Protein AF-A0A938S6Y6-F1 (afdb_monomer)

Mean predicted aligned error: 17.02 Å

Secondary structure (DSSP, 8-state):
-----GGG-THHHHS----S------------S-HHHHHHHHHHHHHHHHHHHHHHTT--TTB-TTT--B---------HHHHHHHHHHTT-TT--PPPPPPPP-

Foldseek 3Di:
DDQDDDPPHCVVVVDDDPDDDDDDDDDDDDPDPPVPVVVVVVVVVVVVVVVVCVVCPPDDPQADPPPRDGHDDPDDDDDPVVVCVVCVVVVNNPPDDPDPPPDDD

Sequence (105 aa):
MIRYYGAFSNARRACPAASGSAWPPEAQATPQEGADSGEEFARARRRSWARLVKKVFEADPLVCPRCRGPLTIISLIGDGPVIEKILRHLKLWDRAERSPPPPAA

Structure (mmCIF, N/CA/C/O backbone):
data_AF-A0A938S6Y6-F1
#
_entry.id   AF-A0A938S6Y6-F1
#
loop_
_atom_site.group_PDB
_atom_site.id
_atom_site.type_symbol
_atom_site.label_atom_id
_atom_site.label_alt_id
_atom_site.label_comp_id
_atom_site.label_asym_id
_atom_site.label_entity_id
_atom_site.label_seq_id
_atom_site.pdbx_PDB_ins_code
_atom_site.Cartn_x
_atom_site.Cartn_y
_atom_site.Cartn_z
_atom_site.occupancy
_atom_site.B_iso_or_equiv
_atom_site.auth_seq_id
_atom_site.auth_comp_id
_atom_site.auth_asym_id
_atom_site.auth_atom_id
_atom_site.pdbx_PDB_model_num
ATOM 1 N N . MET A 1 1 ? -11.075 -1.373 -13.318 1.00 43.09 1 MET A N 1
ATOM 2 C CA . MET A 1 1 ? -10.319 -0.456 -14.211 1.00 43.09 1 MET A CA 1
ATOM 3 C C . MET A 1 1 ? -9.903 0.771 -13.405 1.00 43.09 1 MET A C 1
ATOM 5 O O . MET A 1 1 ? -10.750 1.612 -13.137 1.00 43.09 1 MET A O 1
ATOM 9 N N . ILE A 1 2 ? -8.648 0.854 -12.947 1.00 45.16 2 ILE A N 1
ATOM 10 C CA . ILE A 1 2 ? -8.169 2.013 -12.172 1.00 45.16 2 ILE A CA 1
ATOM 11 C C . ILE A 1 2 ? -7.876 3.145 -13.157 1.00 45.16 2 ILE A C 1
ATOM 13 O O . ILE A 1 2 ? -6.973 3.041 -13.988 1.00 45.16 2 ILE A O 1
ATOM 17 N N . ARG A 1 3 ? -8.687 4.201 -13.100 1.00 59.88 3 ARG A N 1
ATOM 18 C CA . ARG A 1 3 ? -8.512 5.412 -13.901 1.00 59.88 3 ARG A CA 1
ATOM 19 C C . ARG A 1 3 ? -7.710 6.410 -13.072 1.00 59.88 3 ARG A C 1
ATOM 21 O O . ARG A 1 3 ? -8.175 6.853 -12.028 1.00 59.88 3 ARG A O 1
ATOM 28 N N . TYR A 1 4 ? -6.497 6.726 -13.516 1.00 60.19 4 TYR A N 1
ATOM 29 C CA . TYR A 1 4 ? -5.716 7.813 -12.931 1.00 60.19 4 TYR A CA 1
ATOM 30 C C . TYR A 1 4 ? -6.307 9.149 -13.394 1.00 60.19 4 TYR A C 1
ATOM 32 O O . TYR A 1 4 ? -6.497 9.341 -14.595 1.00 60.19 4 TYR A O 1
ATOM 40 N N . TYR A 1 5 ? -6.579 10.051 -12.451 1.00 53.41 5 TYR A N 1
ATOM 41 C CA . TYR A 1 5 ? -6.999 11.427 -12.718 1.00 53.41 5 TYR A CA 1
ATOM 42 C C . TYR A 1 5 ? -5.994 12.409 -12.103 1.00 53.41 5 TYR A C 1
ATOM 44 O O . TYR A 1 5 ? -5.307 12.098 -11.129 1.00 53.41 5 TYR A O 1
ATOM 52 N N . GLY A 1 6 ? -5.898 13.610 -12.675 1.00 64.00 6 GLY A N 1
ATOM 53 C CA . GLY A 1 6 ? -5.038 14.677 -12.157 1.00 64.00 6 GLY A CA 1
ATOM 54 C C . GLY A 1 6 ? -3.547 14.479 -12.456 1.00 64.00 6 GLY A C 1
ATOM 55 O O . GLY A 1 6 ? -3.178 13.861 -13.458 1.00 64.00 6 GLY A O 1
ATOM 56 N N . ALA A 1 7 ? -2.678 15.036 -11.605 1.00 55.81 7 ALA A N 1
ATOM 57 C CA . ALA A 1 7 ? -1.233 15.164 -11.841 1.00 55.81 7 ALA A CA 1
ATOM 58 C C . ALA A 1 7 ? -0.490 13.834 -12.090 1.00 55.81 7 ALA A C 1
ATOM 60 O O . ALA A 1 7 ? 0.567 13.833 -12.714 1.00 55.81 7 ALA A O 1
ATOM 61 N N . PHE A 1 8 ? -1.068 12.710 -11.661 1.00 56.19 8 PHE A N 1
ATOM 62 C CA . PHE A 1 8 ? -0.504 11.365 -11.808 1.00 56.19 8 PHE A CA 1
ATOM 63 C C . PHE A 1 8 ? -1.021 10.603 -13.040 1.00 56.19 8 PHE A C 1
ATOM 65 O O . PHE A 1 8 ? -0.701 9.430 -13.229 1.00 56.19 8 PHE A O 1
ATOM 72 N N . SER A 1 9 ? -1.803 11.255 -13.903 1.00 69.31 9 SER A N 1
ATOM 73 C CA . SER A 1 9 ? -2.248 10.665 -15.168 1.00 69.31 9 SER A CA 1
ATOM 74 C C . SER A 1 9 ? -1.068 10.532 -16.134 1.00 69.31 9 SER A C 1
ATOM 76 O O . SER A 1 9 ? -0.338 11.497 -16.366 1.00 69.31 9 SER A O 1
ATOM 78 N N . ASN A 1 10 ? -0.911 9.362 -16.767 1.00 60.03 10 ASN A N 1
ATOM 79 C CA . ASN A 1 10 ? 0.157 9.114 -17.751 1.00 60.03 10 ASN A CA 1
ATOM 80 C C . ASN A 1 10 ? 0.173 10.118 -18.914 1.00 60.03 10 ASN A C 1
ATOM 82 O O . ASN A 1 10 ? 1.236 10.353 -19.482 1.00 60.03 10 ASN A O 1
ATOM 86 N N . ALA A 1 11 ? -0.964 10.754 -19.215 1.00 57.78 11 ALA A N 1
ATOM 87 C CA . ALA A 1 11 ? -1.070 11.805 -20.223 1.00 57.78 11 ALA A CA 1
ATOM 88 C C . ALA A 1 11 ? -0.082 12.966 -19.993 1.00 57.78 11 ALA A C 1
ATOM 90 O O . ALA A 1 11 ? 0.480 13.477 -20.951 1.00 57.78 11 ALA A O 1
ATOM 91 N N . ARG A 1 12 ? 0.222 13.334 -18.737 1.00 54.75 12 ARG A N 1
ATOM 92 C CA . ARG A 1 12 ? 1.187 14.413 -18.449 1.00 54.75 12 ARG A CA 1
ATOM 93 C C . ARG A 1 12 ? 2.642 14.034 -18.727 1.00 54.75 12 ARG A C 1
ATOM 95 O O . ARG A 1 12 ? 3.432 14.920 -19.008 1.00 54.75 12 ARG A O 1
ATOM 102 N N . ARG A 1 13 ? 2.997 12.743 -18.683 1.00 57.16 13 ARG A N 1
ATOM 103 C CA . ARG A 1 13 ? 4.338 12.265 -19.076 1.00 57.16 13 ARG A CA 1
ATOM 104 C C . ARG A 1 13 ? 4.519 12.208 -20.592 1.00 57.16 13 ARG A C 1
ATOM 106 O O . ARG A 1 13 ? 5.649 12.221 -21.060 1.00 57.16 13 ARG A O 1
ATOM 113 N N . ALA A 1 14 ? 3.415 12.134 -21.333 1.00 58.06 14 ALA A N 1
ATOM 114 C CA . ALA A 1 14 ? 3.403 12.093 -22.791 1.00 58.06 14 ALA A CA 1
ATOM 115 C C . ALA A 1 14 ? 3.233 13.477 -23.442 1.00 58.06 14 ALA A C 1
ATOM 117 O O . ALA A 1 14 ? 3.348 13.573 -24.658 1.00 58.06 14 ALA A O 1
ATOM 118 N N . CYS A 1 15 ? 2.984 14.537 -22.665 1.00 45.78 15 CYS A N 1
ATOM 119 C CA . CYS A 1 15 ? 3.022 15.909 -23.162 1.00 45.78 15 CYS A CA 1
ATOM 120 C C . CYS A 1 15 ? 4.406 16.511 -22.881 1.00 45.78 15 CYS A C 1
ATOM 122 O O . CYS A 1 15 ? 4.700 16.811 -21.721 1.00 45.78 15 CYS A O 1
ATOM 124 N N . PRO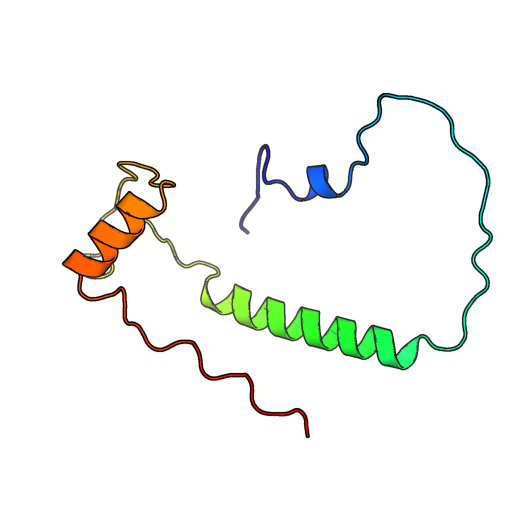 A 1 16 ? 5.247 16.753 -23.902 1.00 45.25 16 PRO A N 1
ATOM 125 C CA . PRO A 1 16 ? 6.307 17.739 -23.772 1.00 45.25 16 PRO A CA 1
ATOM 126 C C . PRO A 1 16 ? 5.622 19.067 -23.447 1.00 45.25 16 PRO A C 1
ATOM 128 O O . PRO A 1 16 ? 4.658 19.446 -24.113 1.00 45.25 16 PRO A O 1
ATOM 131 N N . ALA A 1 17 ? 6.055 19.740 -22.386 1.00 45.12 17 ALA A N 1
ATOM 132 C CA . ALA A 1 17 ? 5.520 21.041 -22.026 1.00 45.12 17 ALA A CA 1
ATOM 133 C C . ALA A 1 17 ? 5.678 22.006 -23.213 1.00 45.12 17 ALA A C 1
ATOM 135 O O . ALA A 1 17 ? 6.781 22.442 -23.535 1.00 45.12 17 ALA A O 1
ATOM 136 N N . ALA A 1 18 ? 4.570 22.332 -23.875 1.00 46.31 18 ALA A N 1
ATOM 137 C CA . ALA A 1 18 ? 4.515 23.436 -24.810 1.00 46.31 18 ALA A CA 1
ATOM 138 C C . ALA A 1 18 ? 4.466 24.739 -24.005 1.00 46.31 18 ALA A C 1
ATOM 140 O O . ALA A 1 18 ? 3.394 25.179 -23.602 1.00 46.31 18 ALA A O 1
ATOM 141 N N . SER A 1 19 ? 5.636 25.336 -23.777 1.00 40.00 19 SER A N 1
ATOM 142 C CA . SER A 1 19 ? 5.825 26.790 -23.852 1.00 40.00 19 SER A CA 1
ATOM 143 C C . SER A 1 19 ? 7.321 27.123 -23.815 1.00 40.00 19 SER A C 1
ATOM 145 O O . SER A 1 19 ? 7.913 27.166 -22.738 1.00 40.00 19 SER A O 1
ATOM 147 N N . GLY A 1 20 ? 7.925 27.371 -24.984 1.00 38.97 20 GLY A N 1
ATOM 148 C CA . GLY A 1 20 ? 9.245 28.011 -25.058 1.00 38.97 20 GLY A CA 1
ATOM 149 C C . GLY A 1 20 ? 10.161 27.612 -26.219 1.00 38.97 20 GLY A C 1
ATOM 150 O O . GLY A 1 20 ? 11.232 27.077 -25.981 1.00 38.97 20 GLY A O 1
ATOM 151 N N . SER A 1 21 ? 9.777 27.984 -27.444 1.00 37.50 21 SER A N 1
ATOM 152 C CA . SER A 1 21 ? 10.622 28.176 -28.644 1.00 37.50 21 SER A CA 1
ATOM 153 C C . SER A 1 21 ? 11.204 26.975 -29.423 1.00 37.50 21 SER A C 1
ATOM 155 O O . SER A 1 21 ? 11.853 26.089 -28.884 1.00 37.50 21 SER A O 1
ATOM 157 N N . ALA A 1 22 ? 10.988 27.088 -30.743 1.00 33.53 22 ALA A N 1
ATOM 158 C CA . ALA A 1 22 ? 11.769 26.630 -31.898 1.00 33.53 22 ALA A CA 1
ATOM 159 C C . ALA A 1 22 ? 12.089 25.131 -32.067 1.00 33.53 22 ALA A C 1
ATOM 161 O O . ALA A 1 22 ? 12.983 24.559 -31.455 1.00 33.53 22 ALA A O 1
ATOM 162 N N . TRP A 1 23 ? 11.397 24.543 -33.042 1.00 34.06 23 TRP A N 1
ATOM 163 C CA . TRP A 1 23 ? 11.713 23.277 -33.701 1.00 34.06 23 TRP A CA 1
ATOM 164 C C . TRP A 1 23 ? 12.975 23.396 -34.580 1.00 34.06 23 TRP A C 1
ATOM 166 O O . TRP A 1 23 ? 13.109 24.400 -35.283 1.00 34.06 23 TRP A O 1
ATOM 176 N N . PRO A 1 24 ? 13.842 22.369 -34.632 1.00 36.03 24 PRO A N 1
ATOM 177 C CA . PRO A 1 24 ? 14.661 22.084 -35.809 1.00 36.03 24 PRO A CA 1
ATOM 178 C C . PRO A 1 24 ? 14.330 20.714 -36.440 1.00 36.03 24 PRO A C 1
ATOM 180 O O . PRO A 1 24 ? 13.694 19.878 -35.791 1.00 36.03 24 PRO A O 1
ATOM 183 N N . PRO A 1 25 ? 14.733 20.482 -37.708 1.00 40.25 25 PRO A N 1
ATOM 184 C CA . PRO A 1 25 ? 13.994 19.597 -38.594 1.00 40.25 25 PRO A CA 1
ATOM 185 C C . PRO A 1 25 ? 14.273 18.109 -38.507 1.00 40.25 25 PRO A C 1
ATOM 187 O O . PRO A 1 25 ? 15.382 17.688 -38.200 1.00 40.25 25 PRO A O 1
ATOM 190 N N . GLU A 1 26 ? 13.218 17.359 -38.847 1.00 43.97 26 GLU A N 1
ATOM 191 C CA . GLU A 1 26 ? 13.201 16.034 -39.481 1.00 43.97 26 GLU A CA 1
ATOM 192 C C . GLU A 1 26 ? 14.522 15.252 -39.447 1.00 43.97 26 GLU A C 1
ATOM 194 O O . GLU A 1 26 ? 15.360 15.344 -40.342 1.00 43.97 26 GLU A O 1
ATOM 199 N N . ALA A 1 27 ? 14.646 14.374 -38.452 1.00 34.31 27 ALA A N 1
ATOM 200 C CA . ALA A 1 27 ? 15.533 13.226 -38.541 1.00 34.31 27 ALA A CA 1
ATOM 201 C C . ALA A 1 27 ? 14.745 12.067 -39.165 1.00 34.31 27 ALA A C 1
ATOM 203 O O . ALA A 1 27 ? 13.897 11.443 -38.525 1.00 34.31 27 ALA A O 1
ATOM 204 N N . GLN A 1 28 ? 15.006 11.830 -40.447 1.00 37.00 28 GLN A N 1
ATOM 205 C CA . GLN A 1 28 ? 14.504 10.696 -41.211 1.00 37.00 28 GLN A CA 1
ATOM 206 C C . GLN A 1 28 ? 14.872 9.390 -40.493 1.00 37.00 28 GLN A C 1
ATOM 208 O O . GLN A 1 28 ? 16.045 9.111 -40.247 1.00 37.00 28 GLN A O 1
ATOM 213 N N . ALA A 1 29 ? 13.861 8.596 -40.145 1.00 37.53 29 ALA A N 1
ATOM 214 C CA . ALA A 1 29 ? 14.049 7.264 -39.593 1.00 37.53 29 ALA A CA 1
ATOM 215 C C . ALA A 1 29 ? 14.410 6.297 -40.727 1.00 37.53 29 ALA A C 1
ATOM 217 O O . ALA A 1 29 ? 13.546 5.844 -41.477 1.00 37.53 29 ALA A O 1
ATOM 218 N N . THR A 1 30 ? 15.693 5.975 -40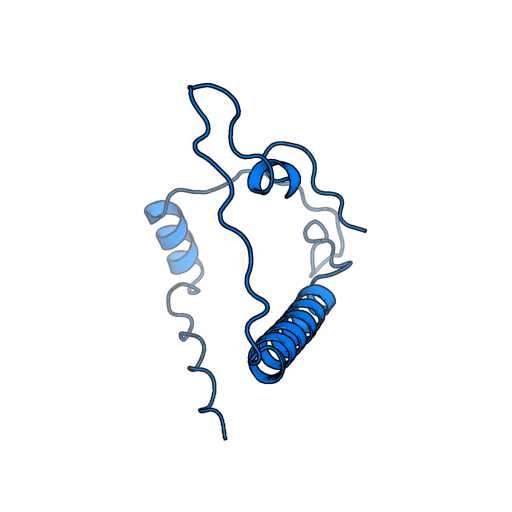.852 1.00 36.28 30 THR A N 1
ATOM 219 C CA . THR A 1 30 ? 16.151 4.795 -41.587 1.00 36.28 30 THR A CA 1
ATOM 220 C C . THR A 1 30 ? 15.629 3.543 -40.868 1.00 36.28 30 THR A C 1
ATOM 222 O O . THR A 1 30 ? 15.836 3.423 -39.657 1.00 36.28 30 THR A O 1
ATOM 225 N N . PRO A 1 31 ? 14.963 2.594 -41.555 1.00 43.41 31 PRO A N 1
ATOM 226 C CA . PRO A 1 31 ? 14.597 1.315 -40.955 1.00 43.41 31 PRO A CA 1
ATOM 227 C C . PRO A 1 31 ? 15.868 0.554 -40.563 1.00 43.41 31 PRO A C 1
ATOM 229 O O . PRO A 1 31 ? 16.616 0.095 -41.422 1.00 43.41 31 PRO A O 1
ATOM 232 N N . GLN A 1 32 ? 16.149 0.462 -39.263 1.00 43.34 32 GLN A N 1
ATOM 233 C CA . GLN A 1 32 ? 17.237 -0.370 -38.762 1.00 43.34 32 GLN A CA 1
ATOM 234 C C . GLN A 1 32 ? 16.761 -1.823 -38.685 1.00 43.34 32 GLN A C 1
ATOM 236 O O . GLN A 1 32 ? 15.931 -2.183 -37.847 1.00 43.34 32 GLN A O 1
ATOM 241 N N . GLU A 1 33 ? 17.305 -2.657 -39.567 1.00 42.59 33 GLU A N 1
ATOM 242 C CA . GLU A 1 33 ? 17.235 -4.116 -39.501 1.00 42.59 33 GLU A CA 1
ATOM 243 C C . GLU A 1 33 ? 17.985 -4.597 -38.247 1.00 42.59 33 GLU A C 1
ATOM 245 O O . GLU A 1 33 ? 19.193 -4.807 -38.235 1.00 42.59 33 GLU A O 1
ATOM 250 N N . GLY A 1 34 ? 17.247 -4.689 -37.141 1.00 46.78 34 GLY A N 1
ATOM 251 C CA . GLY A 1 34 ? 17.721 -5.192 -35.847 1.00 46.78 34 GLY A CA 1
ATOM 252 C C . GLY A 1 34 ? 16.612 -5.290 -34.793 1.00 46.78 34 GLY A C 1
ATOM 253 O O . GLY A 1 34 ? 16.892 -5.317 -33.597 1.00 46.78 34 GLY A O 1
ATOM 254 N N . ALA A 1 35 ? 15.345 -5.285 -35.222 1.00 49.06 35 ALA A N 1
ATOM 255 C CA . ALA A 1 35 ? 14.179 -5.062 -34.364 1.00 49.06 35 ALA A CA 1
ATOM 256 C C . ALA A 1 35 ? 13.726 -6.286 -33.542 1.00 49.06 35 ALA A C 1
ATOM 258 O O . ALA A 1 35 ? 12.995 -6.124 -32.567 1.00 49.06 35 ALA A O 1
ATOM 259 N N . ASP A 1 36 ? 14.167 -7.500 -33.878 1.00 54.09 36 ASP A N 1
ATOM 260 C CA . ASP A 1 36 ? 13.576 -8.722 -33.309 1.00 54.09 36 ASP A CA 1
ATOM 261 C C . ASP A 1 36 ? 13.924 -8.926 -31.815 1.00 54.09 36 ASP A C 1
ATOM 263 O O . ASP A 1 36 ? 13.061 -9.191 -30.975 1.00 54.09 36 ASP A O 1
ATOM 267 N N . SER A 1 37 ? 15.178 -8.662 -31.426 1.00 60.81 37 SER A N 1
ATOM 268 C CA . SER A 1 37 ? 15.649 -8.870 -30.044 1.00 60.81 37 SER A CA 1
ATOM 269 C C . SER A 1 37 ? 15.111 -7.827 -29.049 1.00 60.81 37 SER A C 1
ATOM 271 O O . SER A 1 37 ? 14.760 -8.149 -27.908 1.00 60.81 37 SER A O 1
ATOM 273 N N . GLY A 1 38 ? 14.992 -6.566 -29.473 1.00 68.69 38 GLY A N 1
ATOM 274 C CA . GLY A 1 38 ? 14.466 -5.480 -28.643 1.00 68.69 38 GLY A CA 1
ATOM 275 C C . GLY A 1 38 ? 12.959 -5.592 -28.397 1.00 68.69 38 GLY A C 1
ATOM 276 O O . GLY A 1 38 ? 12.473 -5.314 -27.292 1.00 68.69 38 GLY A O 1
ATOM 277 N N . GLU A 1 39 ? 12.208 -6.040 -29.403 1.00 79.00 39 GLU A N 1
ATOM 278 C CA . GLU A 1 39 ? 10.762 -6.224 -29.304 1.00 79.00 39 GLU A CA 1
ATOM 279 C C . GLU A 1 39 ? 10.377 -7.391 -28.397 1.00 79.00 39 GLU A C 1
ATOM 281 O O . GLU A 1 39 ? 9.437 -7.265 -27.596 1.00 79.00 39 GLU A O 1
ATOM 286 N N . GLU A 1 40 ? 11.108 -8.504 -28.473 1.00 78.75 40 GLU A N 1
ATOM 287 C CA . GLU A 1 40 ? 10.892 -9.657 -27.608 1.00 78.75 40 GLU A CA 1
ATOM 288 C C . GLU A 1 40 ? 11.185 -9.319 -26.141 1.00 78.75 40 GLU A C 1
ATOM 290 O O . GLU A 1 40 ? 10.345 -9.566 -25.264 1.00 78.75 40 GLU A O 1
ATOM 295 N N . PHE A 1 41 ? 12.295 -8.626 -25.870 1.00 76.06 41 PHE A N 1
ATOM 296 C CA . PHE A 1 41 ? 12.612 -8.113 -24.536 1.00 76.06 41 PHE A CA 1
ATOM 297 C C . PHE A 1 41 ? 11.521 -7.168 -24.003 1.00 76.06 41 PHE A C 1
ATOM 299 O O . PHE A 1 41 ? 11.073 -7.270 -22.852 1.00 76.06 41 PHE A O 1
ATOM 306 N N . ALA A 1 42 ? 11.022 -6.258 -24.844 1.00 80.06 42 ALA A N 1
ATOM 307 C CA . ALA A 1 42 ? 9.931 -5.363 -24.473 1.00 80.06 42 ALA A CA 1
ATOM 308 C C . ALA A 1 42 ? 8.624 -6.132 -24.192 1.00 80.06 42 ALA A C 1
ATOM 310 O O . ALA A 1 42 ? 7.899 -5.807 -23.245 1.00 80.06 42 ALA A O 1
ATOM 311 N N . ARG A 1 43 ? 8.329 -7.181 -24.969 1.00 82.00 43 ARG A N 1
ATOM 312 C CA . ARG A 1 43 ? 7.164 -8.060 -24.783 1.00 82.00 43 ARG A CA 1
ATOM 313 C C . ARG A 1 43 ? 7.263 -8.851 -23.478 1.00 82.00 43 ARG A C 1
ATOM 315 O O . ARG A 1 43 ? 6.278 -8.902 -22.737 1.00 82.00 43 ARG A O 1
ATOM 322 N N . ALA A 1 44 ? 8.436 -9.390 -23.153 1.00 83.44 44 ALA A N 1
ATOM 323 C CA . ALA A 1 44 ? 8.704 -10.072 -21.889 1.00 83.44 44 ALA A CA 1
ATOM 324 C C . ALA A 1 44 ? 8.489 -9.138 -20.687 1.00 83.44 44 ALA A C 1
ATOM 326 O O . ALA A 1 44 ? 7.784 -9.488 -19.739 1.00 83.44 44 ALA A O 1
ATOM 327 N N . ARG A 1 45 ? 8.987 -7.897 -20.759 1.00 82.75 45 ARG A N 1
ATOM 328 C CA . ARG A 1 45 ? 8.780 -6.882 -19.714 1.00 82.75 45 ARG A CA 1
ATOM 329 C C . AR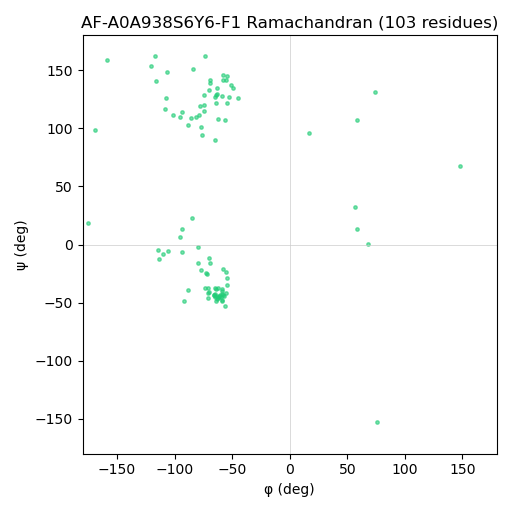G A 1 45 ? 7.304 -6.545 -19.510 1.00 82.75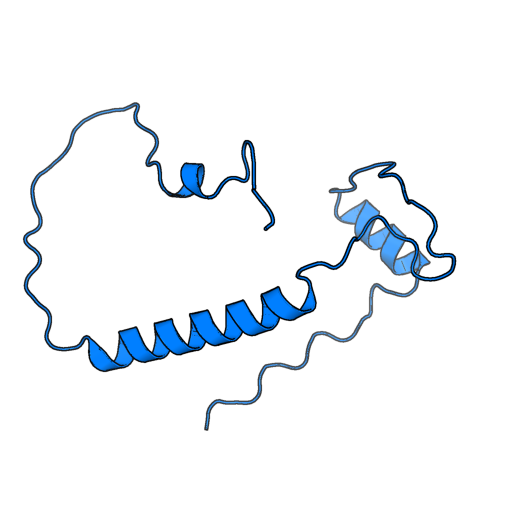 45 ARG A C 1
ATOM 331 O O . ARG A 1 45 ? 6.846 -6.489 -18.370 1.00 82.75 45 ARG A O 1
ATOM 338 N N . ARG A 1 46 ? 6.544 -6.354 -20.598 1.00 86.19 46 ARG A N 1
ATOM 339 C CA . ARG A 1 46 ? 5.094 -6.095 -20.532 1.00 86.19 46 ARG A CA 1
ATOM 340 C C . ARG A 1 46 ? 4.347 -7.252 -19.866 1.00 86.19 46 ARG A C 1
ATOM 342 O O . ARG A 1 46 ? 3.506 -7.005 -19.006 1.00 86.19 46 ARG A O 1
ATOM 349 N N . ARG A 1 47 ? 4.686 -8.502 -20.205 1.00 83.75 47 ARG A N 1
ATOM 350 C CA . ARG A 1 47 ? 4.116 -9.706 -19.570 1.00 83.75 47 ARG A CA 1
ATOM 351 C C . ARG A 1 47 ? 4.441 -9.765 -18.075 1.00 83.75 47 ARG A C 1
ATOM 353 O O . ARG A 1 47 ? 3.543 -9.979 -17.263 1.00 83.75 47 ARG A O 1
ATOM 360 N N . SER A 1 48 ? 5.695 -9.514 -17.702 1.00 85.00 48 SER A N 1
ATOM 361 C CA . SER A 1 48 ? 6.131 -9.469 -16.302 1.00 85.00 48 SER A CA 1
ATOM 362 C C . SER A 1 48 ? 5.419 -8.373 -15.509 1.00 85.00 48 SER A C 1
ATOM 364 O O . SER A 1 48 ? 4.928 -8.629 -14.410 1.00 85.00 48 SER A O 1
ATOM 366 N N . TRP A 1 49 ? 5.287 -7.175 -16.082 1.00 84.06 49 TRP A N 1
ATOM 367 C CA . TRP A 1 49 ? 4.552 -6.069 -15.472 1.00 84.06 49 TRP A CA 1
ATOM 368 C C . TRP A 1 49 ? 3.067 -6.399 -15.295 1.00 84.06 49 TRP A C 1
ATOM 370 O O . TRP A 1 49 ? 2.542 -6.249 -14.194 1.00 84.06 49 TRP A O 1
ATOM 380 N N . ALA A 1 50 ? 2.408 -6.945 -16.320 1.00 86.62 50 ALA A N 1
ATOM 381 C CA . ALA A 1 50 ? 1.014 -7.376 -16.227 1.00 86.62 50 ALA A CA 1
ATOM 382 C C . ALA A 1 50 ? 0.812 -8.437 -15.129 1.00 86.62 50 ALA A C 1
ATOM 384 O O . ALA A 1 50 ? -0.148 -8.360 -14.362 1.00 86.62 50 ALA A O 1
ATOM 385 N N . ARG A 1 51 ? 1.751 -9.386 -14.986 1.00 86.75 51 ARG A N 1
ATOM 386 C CA . ARG A 1 51 ? 1.727 -10.388 -13.908 1.00 86.75 51 ARG A CA 1
ATOM 387 C C . ARG A 1 51 ? 1.830 -9.753 -12.519 1.00 86.75 51 ARG A C 1
ATOM 389 O O . ARG A 1 51 ? 1.186 -10.237 -11.592 1.00 86.75 51 ARG A O 1
ATOM 396 N N . LEU A 1 52 ? 2.630 -8.698 -12.362 1.00 84.69 52 LEU A N 1
ATOM 397 C CA . LEU A 1 52 ? 2.759 -7.964 -11.100 1.00 84.69 52 LEU A CA 1
ATOM 398 C C . LEU A 1 52 ? 1.505 -7.147 -10.792 1.00 84.69 52 LEU A C 1
ATOM 400 O O . LEU A 1 52 ? 0.996 -7.229 -9.678 1.00 84.69 52 LEU A O 1
ATOM 404 N N . VAL A 1 53 ? 0.974 -6.424 -11.781 1.00 84.81 53 VAL A N 1
ATOM 405 C CA . VAL A 1 53 ? -0.267 -5.653 -11.634 1.00 84.81 53 VAL A CA 1
ATOM 406 C C . VAL A 1 53 ? -1.420 -6.570 -11.250 1.00 84.81 53 VAL A C 1
ATOM 408 O O . VAL A 1 53 ? -2.147 -6.249 -10.321 1.00 84.81 53 VAL A O 1
ATOM 411 N N . LYS A 1 54 ? -1.539 -7.753 -11.865 1.00 84.25 54 LYS A N 1
ATOM 412 C CA . LYS A 1 54 ? -2.584 -8.731 -11.525 1.00 84.25 54 LYS A CA 1
ATOM 413 C C . LYS A 1 54 ? -2.611 -9.108 -10.036 1.00 84.25 54 LYS A C 1
ATOM 415 O O . LYS A 1 54 ? -3.674 -9.430 -9.530 1.00 84.25 54 LYS A O 1
ATOM 420 N N . LYS A 1 55 ? -1.477 -9.061 -9.323 1.00 80.31 55 LYS A N 1
ATOM 421 C CA . LYS A 1 55 ? -1.429 -9.380 -7.882 1.00 80.31 55 LYS A CA 1
ATOM 422 C C . LYS A 1 55 ? -2.057 -8.308 -6.991 1.00 80.31 55 LYS A C 1
ATOM 424 O O . LYS A 1 55 ? -2.421 -8.614 -5.864 1.00 80.31 55 LYS A O 1
ATOM 429 N N . VAL A 1 56 ? -2.114 -7.067 -7.466 1.00 83.81 56 VAL A N 1
ATOM 430 C CA . VAL A 1 56 ? -2.641 -5.912 -6.720 1.00 83.81 56 VAL A CA 1
ATOM 431 C C . VAL A 1 56 ? -3.923 -5.356 -7.337 1.00 83.81 56 VAL A C 1
ATOM 433 O O . VAL A 1 56 ? -4.599 -4.536 -6.727 1.00 83.81 56 VAL A O 1
ATOM 436 N N . PHE A 1 57 ? -4.258 -5.781 -8.554 1.00 81.81 57 PHE A N 1
ATOM 437 C CA . PHE A 1 57 ? -5.481 -5.397 -9.237 1.00 81.81 57 PHE A CA 1
ATOM 438 C C . PHE A 1 57 ? -6.685 -5.914 -8.447 1.00 81.81 57 PHE A C 1
ATOM 440 O O . PHE A 1 57 ? -6.673 -7.057 -8.005 1.00 81.81 57 PHE A O 1
ATOM 447 N N . GLU A 1 58 ? -7.689 -5.055 -8.259 1.00 80.31 58 GLU A N 1
ATOM 448 C CA . GLU A 1 58 ? -8.912 -5.326 -7.477 1.00 80.31 58 GLU A CA 1
ATOM 449 C C . GLU A 1 58 ? -8.717 -5.490 -5.960 1.00 80.31 58 GLU A C 1
ATOM 451 O O . GLU A 1 58 ? -9.700 -5.646 -5.241 1.00 80.31 58 GLU A O 1
ATOM 456 N N . ALA A 1 59 ? -7.491 -5.373 -5.440 1.00 81.88 59 ALA A N 1
ATOM 457 C CA . ALA A 1 59 ? -7.280 -5.266 -4.001 1.00 81.88 59 ALA A CA 1
ATOM 458 C C . ALA A 1 59 ? -7.682 -3.862 -3.520 1.00 81.88 59 ALA A C 1
ATOM 460 O O . ALA A 1 59 ? -7.101 -2.870 -3.962 1.00 81.88 59 ALA A O 1
ATOM 461 N N . ASP A 1 60 ? -8.656 -3.780 -2.611 1.00 83.69 60 ASP A N 1
ATOM 462 C CA . ASP A 1 60 ? -9.025 -2.527 -1.951 1.00 83.69 60 ASP A CA 1
ATOM 463 C C . ASP A 1 60 ? -8.131 -2.297 -0.715 1.00 83.69 60 ASP A C 1
ATOM 465 O O . ASP A 1 60 ? -8.267 -3.013 0.283 1.00 83.69 60 ASP A O 1
ATOM 469 N N . PRO A 1 61 ? -7.202 -1.320 -0.748 1.00 84.25 61 PRO A N 1
ATOM 470 C CA . PRO A 1 61 ? -6.334 -1.025 0.389 1.00 84.25 61 PRO A CA 1
ATOM 471 C C . PRO A 1 61 ? -7.084 -0.384 1.566 1.00 84.25 61 PRO A C 1
ATOM 473 O O . PRO A 1 61 ? -6.514 -0.272 2.650 1.00 84.25 61 PRO A O 1
ATOM 476 N N . LEU A 1 62 ? -8.336 0.043 1.371 1.00 90.50 62 LEU A N 1
ATOM 477 C CA . LEU A 1 62 ? -9.173 0.648 2.403 1.00 90.50 62 LEU A CA 1
ATOM 478 C C . LEU A 1 62 ? -10.070 -0.374 3.111 1.00 90.50 62 LEU A C 1
ATOM 480 O O . LEU A 1 62 ? -10.963 0.010 3.859 1.00 90.50 62 LEU A O 1
ATOM 484 N N . VAL A 1 63 ? -9.817 -1.672 2.937 1.00 91.38 63 VAL A N 1
ATOM 485 C CA . VAL A 1 63 ? -10.488 -2.734 3.693 1.00 91.38 63 VAL A CA 1
ATOM 486 C C . VAL A 1 63 ? -9.521 -3.340 4.700 1.00 91.38 63 VAL A C 1
ATOM 488 O O . VAL A 1 63 ? -8.435 -3.810 4.358 1.00 91.38 63 VAL A O 1
ATOM 491 N N . CYS A 1 64 ? -9.919 -3.369 5.972 1.00 88.88 64 CYS A N 1
ATOM 492 C CA . CYS A 1 64 ? -9.098 -3.962 7.019 1.00 88.88 64 CYS A CA 1
ATOM 493 C C . CYS A 1 64 ? -8.930 -5.481 6.804 1.00 88.88 64 CYS A C 1
ATOM 495 O O . CYS A 1 64 ? -9.931 -6.202 6.769 1.00 88.88 64 CYS A O 1
ATOM 497 N N . PRO A 1 65 ? -7.698 -6.026 6.772 1.00 87.50 65 PRO A N 1
ATOM 498 C CA . PRO A 1 65 ? -7.481 -7.460 6.565 1.00 87.50 65 PRO A CA 1
ATOM 499 C C . PRO A 1 65 ? -7.935 -8.326 7.751 1.00 87.50 65 PRO A C 1
ATOM 501 O O . PRO A 1 65 ? -8.083 -9.535 7.599 1.00 87.50 65 PRO A O 1
ATOM 504 N N . ARG A 1 66 ? -8.154 -7.733 8.936 1.00 90.81 66 ARG A N 1
ATOM 505 C CA . ARG A 1 66 ? -8.576 -8.453 10.151 1.00 90.81 66 ARG A CA 1
ATOM 506 C C . ARG A 1 66 ? -10.094 -8.501 10.314 1.00 90.81 66 ARG A C 1
ATOM 508 O O . ARG A 1 66 ? -10.634 -9.567 10.576 1.00 90.81 66 ARG A O 1
ATOM 515 N N . CYS A 1 67 ? -10.771 -7.358 10.182 1.00 93.88 67 CYS A N 1
ATOM 516 C CA . CYS A 1 67 ? -12.212 -7.236 10.446 1.00 93.88 67 CYS A CA 1
ATOM 517 C C . CYS A 1 67 ? -13.063 -6.916 9.207 1.00 93.88 67 CYS A C 1
ATOM 519 O O . CYS A 1 67 ? -14.281 -6.861 9.322 1.00 93.88 67 CYS A O 1
ATOM 521 N N . ARG A 1 68 ? -12.448 -6.688 8.038 1.00 90.94 68 ARG A N 1
ATOM 522 C CA . ARG A 1 68 ? -13.104 -6.284 6.777 1.00 90.94 68 ARG A CA 1
ATOM 523 C C . ARG A 1 68 ? -13.908 -4.977 6.826 1.00 90.94 68 ARG A C 1
ATOM 525 O O . ARG A 1 68 ? -14.659 -4.694 5.900 1.00 90.94 68 ARG A O 1
ATOM 532 N N . GLY A 1 69 ? -13.738 -4.171 7.872 1.00 93.75 69 GLY A N 1
ATOM 533 C CA . GLY A 1 69 ? -14.326 -2.834 7.948 1.00 93.75 69 GLY A CA 1
ATOM 534 C C . GLY A 1 69 ? -13.617 -1.818 7.040 1.00 93.75 69 GLY A C 1
ATOM 535 O O . GLY A 1 69 ? -12.468 -2.059 6.645 1.00 93.75 69 GLY A O 1
ATOM 536 N N . PRO A 1 70 ? -14.276 -0.684 6.740 1.00 94.25 70 PRO A N 1
ATOM 537 C CA . PRO A 1 70 ? -13.679 0.408 5.980 1.00 94.25 70 PRO A CA 1
ATOM 538 C C . PRO A 1 70 ? -12.583 1.114 6.793 1.00 94.25 70 PRO A C 1
ATOM 540 O O . PRO A 1 70 ? -12.728 1.348 7.993 1.00 94.25 70 PRO A O 1
ATOM 543 N N . LEU A 1 71 ? -11.486 1.462 6.128 1.00 93.00 71 LEU A N 1
ATOM 544 C CA . LEU A 1 71 ? -10.379 2.261 6.645 1.00 93.00 71 LEU A CA 1
ATOM 545 C C . LEU A 1 71 ? -10.423 3.666 6.037 1.00 93.00 71 LEU A C 1
ATOM 547 O O . LEU A 1 71 ? -10.790 3.846 4.877 1.00 93.00 71 LEU A O 1
ATOM 551 N N . THR A 1 72 ? -9.97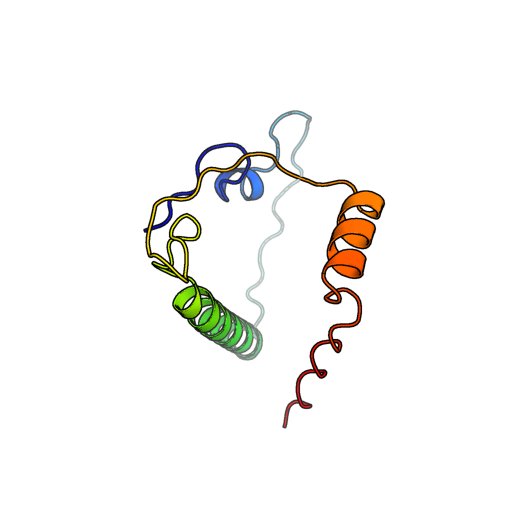1 4.654 6.807 1.00 93.31 72 THR A N 1
ATOM 552 C CA . THR A 1 72 ? -9.868 6.052 6.370 1.00 93.31 72 THR A CA 1
ATOM 553 C C . THR A 1 72 ? -8.409 6.485 6.363 1.00 93.31 72 THR A C 1
ATOM 555 O O . THR A 1 72 ? -7.644 6.147 7.268 1.00 93.31 72 THR A O 1
ATOM 558 N N . ILE A 1 73 ? -8.013 7.259 5.354 1.00 91.25 73 ILE A N 1
ATOM 559 C CA . ILE A 1 73 ? -6.682 7.867 5.296 1.00 91.25 73 ILE A CA 1
ATOM 560 C C . ILE A 1 73 ? -6.646 9.032 6.290 1.00 91.25 73 ILE A C 1
ATOM 562 O O . ILE A 1 73 ? -7.358 10.015 6.113 1.00 91.25 73 ILE A O 1
ATOM 566 N N . ILE A 1 74 ? -5.819 8.916 7.331 1.00 93.50 74 ILE A N 1
ATOM 567 C CA . ILE A 1 74 ? -5.669 9.955 8.365 1.00 93.50 74 ILE A CA 1
ATOM 568 C C . ILE A 1 74 ? -4.593 10.972 7.961 1.00 93.50 74 ILE A C 1
ATOM 570 O O . ILE A 1 74 ? -4.754 12.170 8.176 1.00 93.50 74 ILE A O 1
ATOM 574 N N . SER A 1 75 ? -3.493 10.509 7.366 1.00 92.38 75 SER A N 1
ATOM 575 C CA . SER A 1 75 ? -2.389 11.366 6.934 1.00 92.38 75 SER A CA 1
ATOM 576 C C . SER A 1 75 ? -1.541 10.698 5.851 1.00 92.38 75 SER A C 1
ATOM 578 O O . SER A 1 75 ? -1.542 9.475 5.697 1.00 92.38 75 SER A O 1
ATOM 580 N N . LEU A 1 76 ? -0.805 11.517 5.096 1.00 93.81 76 LEU A N 1
ATOM 581 C CA . LEU A 1 76 ? 0.244 11.078 4.179 1.00 93.81 76 LEU A CA 1
ATOM 582 C C . LEU A 1 76 ? 1.595 11.473 4.779 1.00 93.81 76 LEU A C 1
ATOM 584 O O . LEU A 1 76 ? 1.873 12.656 4.958 1.00 93.81 76 LEU A O 1
ATOM 588 N N . ILE A 1 77 ? 2.422 10.483 5.104 1.00 93.94 77 ILE A N 1
ATOM 589 C CA . ILE A 1 77 ? 3.735 10.692 5.721 1.00 93.94 77 ILE A CA 1
ATOM 590 C C . ILE A 1 77 ? 4.795 10.540 4.631 1.00 93.94 77 ILE A C 1
ATOM 592 O O . ILE A 1 77 ? 4.986 9.445 4.108 1.00 93.94 77 ILE A O 1
ATOM 596 N N . GLY A 1 78 ? 5.454 11.644 4.278 1.00 94.12 78 GLY A N 1
ATOM 597 C CA . GLY A 1 78 ? 6.530 11.671 3.278 1.00 94.12 78 GLY A CA 1
ATOM 598 C C . GLY A 1 78 ? 7.926 11.928 3.852 1.00 94.12 78 GLY A C 1
ATOM 599 O O . GLY A 1 78 ? 8.905 11.826 3.120 1.00 94.12 78 GLY A O 1
ATOM 600 N N . ASP A 1 79 ? 8.026 12.268 5.138 1.00 95.94 79 ASP A N 1
ATOM 601 C CA . ASP A 1 79 ? 9.299 12.579 5.789 1.00 95.94 79 ASP A CA 1
ATOM 602 C C . ASP A 1 79 ? 10.075 11.296 6.127 1.00 95.94 79 ASP A C 1
ATOM 604 O O . ASP A 1 79 ? 9.590 10.441 6.872 1.00 95.94 79 ASP A O 1
ATOM 608 N N . GLY A 1 80 ? 11.276 11.157 5.559 1.00 94.50 80 GLY A N 1
ATOM 609 C CA . GLY A 1 80 ? 12.127 9.971 5.710 1.00 94.50 80 GLY A CA 1
ATOM 610 C C . GLY A 1 80 ? 12.440 9.618 7.171 1.00 94.50 80 GLY A C 1
ATOM 611 O O . GLY A 1 80 ? 12.172 8.483 7.572 1.00 94.50 80 GLY A O 1
ATOM 612 N N . PRO A 1 81 ? 12.943 10.563 7.986 1.00 95.88 81 PRO A N 1
ATOM 613 C CA . PRO A 1 81 ? 13.179 10.345 9.414 1.00 95.88 81 PRO A CA 1
ATOM 614 C C . PRO A 1 81 ? 11.943 9.867 10.192 1.00 95.88 81 PRO A C 1
ATOM 616 O O . PRO A 1 81 ? 12.043 8.964 11.028 1.00 95.88 81 PRO A O 1
ATOM 619 N N . VAL A 1 82 ? 10.760 10.431 9.921 1.00 95.94 82 VAL A N 1
ATOM 620 C CA . VAL A 1 82 ? 9.505 9.984 10.554 1.00 95.94 82 VAL A CA 1
ATOM 621 C C . VAL A 1 82 ? 9.141 8.564 10.118 1.00 95.94 82 VAL A C 1
ATOM 623 O O . VAL A 1 82 ? 8.774 7.744 10.963 1.00 95.94 82 VAL A O 1
ATOM 626 N N . ILE A 1 83 ? 9.270 8.251 8.825 1.00 94.50 83 ILE A N 1
ATOM 627 C CA . ILE A 1 83 ? 9.029 6.904 8.292 1.00 94.50 83 ILE A CA 1
ATOM 628 C C . ILE A 1 83 ? 9.955 5.894 8.979 1.00 94.50 83 ILE A C 1
ATOM 630 O O . ILE A 1 83 ? 9.480 4.872 9.474 1.00 94.50 83 ILE A O 1
ATOM 634 N N . GLU A 1 84 ? 11.251 6.194 9.074 1.00 94.56 84 GLU A N 1
ATOM 635 C CA . GLU A 1 84 ? 12.226 5.337 9.751 1.00 94.56 84 GLU A CA 1
ATOM 636 C C . GLU A 1 84 ? 11.846 5.106 11.217 1.00 94.56 84 GLU A C 1
ATOM 638 O O . GLU A 1 84 ? 11.787 3.961 11.670 1.00 94.56 84 GLU A O 1
ATOM 643 N N . LYS A 1 85 ? 11.517 6.170 11.958 1.00 96.12 85 LYS A N 1
ATOM 644 C CA . LYS A 1 85 ? 11.108 6.070 13.366 1.00 96.12 85 LYS A CA 1
ATOM 645 C C . LYS A 1 85 ? 9.898 5.150 13.550 1.00 96.12 85 LYS A C 1
ATOM 647 O O . LYS A 1 85 ? 9.899 4.315 14.458 1.00 96.12 85 LYS A O 1
ATOM 652 N N . ILE A 1 86 ? 8.886 5.271 12.688 1.00 94.81 86 ILE A N 1
ATOM 653 C CA . ILE A 1 86 ? 7.692 4.412 12.707 1.00 94.81 86 ILE A CA 1
ATOM 654 C C . ILE A 1 86 ? 8.076 2.959 12.412 1.00 94.81 86 ILE A C 1
ATOM 656 O O . ILE A 1 86 ? 7.692 2.053 13.152 1.00 94.81 86 ILE A O 1
ATOM 660 N N . LEU A 1 87 ? 8.862 2.721 11.362 1.00 94.31 87 LEU A N 1
ATOM 661 C CA . LEU A 1 87 ? 9.261 1.371 10.964 1.00 94.31 87 LEU A CA 1
ATOM 662 C C . LEU A 1 87 ? 10.134 0.687 12.021 1.00 94.31 87 LEU A C 1
ATOM 664 O O . LEU A 1 87 ? 9.952 -0.504 12.274 1.00 94.31 87 LEU A O 1
ATOM 668 N N . ARG A 1 88 ? 11.032 1.424 12.685 1.00 95.31 88 ARG A N 1
ATOM 669 C CA . ARG A 1 88 ? 11.828 0.915 13.812 1.00 95.31 88 ARG A CA 1
ATOM 670 C C . ARG A 1 88 ? 10.952 0.545 15.003 1.00 95.31 88 ARG A C 1
ATOM 672 O O . ARG A 1 88 ? 11.121 -0.536 15.558 1.00 95.31 88 ARG A O 1
ATOM 679 N N . HIS A 1 89 ? 9.979 1.388 15.357 1.00 95.94 89 HIS A N 1
ATOM 680 C CA . HIS A 1 89 ? 9.020 1.082 16.423 1.00 95.94 89 HIS A CA 1
ATOM 681 C C . HIS A 1 89 ? 8.224 -0.201 16.133 1.00 95.94 89 HIS A C 1
ATOM 683 O O . HIS A 1 89 ? 8.010 -1.019 17.026 1.00 95.94 89 HIS A O 1
ATOM 689 N N . LEU A 1 90 ? 7.852 -0.417 14.868 1.00 94.12 90 LEU A N 1
ATOM 690 C CA . LEU A 1 90 ? 7.149 -1.618 14.413 1.00 94.12 90 LEU A CA 1
ATOM 691 C C . LEU A 1 90 ? 8.066 -2.836 14.193 1.00 94.12 90 LEU A C 1
ATOM 693 O O . LEU A 1 90 ? 7.564 -3.902 13.842 1.00 94.12 90 LEU A O 1
ATOM 697 N N . LYS A 1 91 ? 9.388 -2.705 14.388 1.00 92.38 91 LYS A N 1
ATOM 698 C CA . LYS A 1 91 ? 10.401 -3.737 14.085 1.00 92.38 91 LYS A CA 1
ATOM 699 C C . LYS A 1 91 ? 10.381 -4.200 12.617 1.00 92.38 91 LYS A C 1
ATOM 701 O O . LYS A 1 91 ? 10.646 -5.359 12.315 1.00 92.38 91 LYS A O 1
ATOM 706 N N . LEU A 1 92 ? 10.040 -3.291 11.703 1.00 90.06 92 LEU A N 1
ATOM 707 C CA . LEU A 1 92 ? 9.952 -3.533 10.257 1.00 90.06 92 LEU A CA 1
ATOM 708 C C . LEU A 1 92 ? 11.109 -2.914 9.462 1.00 90.06 92 LEU A C 1
ATOM 710 O O . LEU A 1 92 ? 11.174 -3.118 8.251 1.00 90.06 92 LEU A O 1
ATOM 714 N N . TRP A 1 93 ? 11.989 -2.153 10.116 1.00 88.56 93 TRP A N 1
ATOM 715 C CA . TRP A 1 93 ? 13.112 -1.479 9.460 1.00 88.56 93 TRP A CA 1
ATOM 716 C C . TRP A 1 93 ? 14.134 -2.464 8.880 1.00 88.56 93 TRP A C 1
ATOM 718 O O . TRP A 1 93 ? 14.538 -2.323 7.732 1.00 88.56 93 TRP A O 1
ATOM 728 N N . ASP A 1 94 ? 14.469 -3.520 9.622 1.00 81.94 94 ASP A N 1
ATOM 729 C CA . ASP A 1 94 ? 15.530 -4.470 9.256 1.00 81.94 94 ASP A CA 1
ATOM 730 C C . ASP A 1 94 ? 15.052 -5.579 8.299 1.00 81.94 94 ASP A C 1
ATOM 732 O O . ASP A 1 94 ? 15.611 -6.679 8.265 1.00 81.94 94 ASP A O 1
ATOM 736 N N . ARG A 1 95 ? 13.967 -5.352 7.545 1.00 67.31 95 ARG A N 1
ATOM 737 C CA . ARG A 1 95 ? 13.428 -6.384 6.654 1.00 67.31 95 ARG A CA 1
ATOM 738 C C . ARG A 1 95 ? 14.465 -6.696 5.579 1.00 67.31 95 ARG A C 1
ATOM 740 O O . ARG A 1 95 ? 14.851 -5.804 4.831 1.00 67.31 95 ARG A O 1
ATOM 747 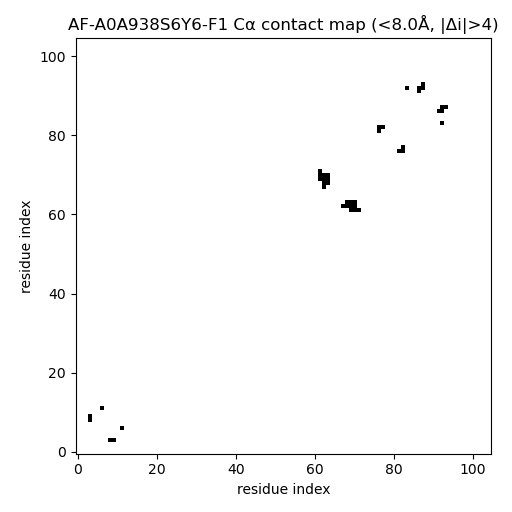N N . ALA A 1 96 ? 14.866 -7.968 5.510 1.00 62.84 96 ALA A N 1
ATOM 748 C CA . ALA A 1 96 ? 15.856 -8.457 4.561 1.00 62.84 96 ALA A CA 1
ATOM 749 C C . ALA A 1 96 ? 15.592 -7.900 3.158 1.00 62.84 96 ALA A C 1
ATOM 751 O O . ALA A 1 96 ? 14.476 -8.005 2.627 1.00 62.84 96 ALA A O 1
ATOM 752 N N . GLU A 1 97 ? 16.630 -7.290 2.594 1.00 63.25 97 GLU A N 1
ATOM 753 C CA . GLU A 1 97 ? 16.637 -6.795 1.230 1.00 63.25 97 GLU A CA 1
ATOM 754 C C . GLU A 1 97 ? 16.173 -7.925 0.304 1.00 63.25 97 GLU A C 1
ATOM 756 O O . GLU A 1 97 ? 16.516 -9.096 0.513 1.00 63.25 97 GLU A O 1
ATOM 761 N N . ARG A 1 98 ? 15.312 -7.611 -0.674 1.00 67.50 98 ARG A N 1
ATOM 762 C CA . ARG A 1 98 ? 14.860 -8.636 -1.625 1.00 67.50 98 ARG A CA 1
ATOM 763 C C . ARG A 1 98 ? 16.097 -9.297 -2.208 1.00 67.50 98 ARG A C 1
ATOM 765 O O . ARG A 1 98 ? 16.947 -8.597 -2.751 1.00 67.50 98 ARG A O 1
ATOM 772 N N . SER A 1 99 ? 16.152 -10.626 -2.127 1.00 66.50 99 SER A N 1
ATOM 773 C CA . SER A 1 99 ? 17.226 -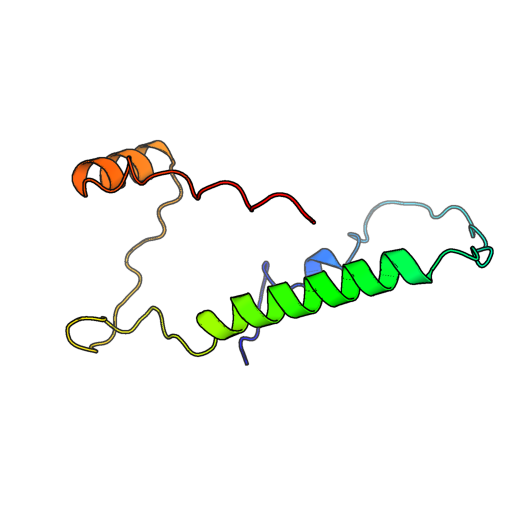11.390 -2.747 1.00 66.50 99 SER A CA 1
ATOM 774 C C . SER A 1 99 ? 17.391 -10.932 -4.198 1.00 66.50 99 SER A C 1
ATOM 776 O O . SER A 1 99 ? 16.371 -10.740 -4.881 1.00 66.50 99 SER A O 1
ATOM 778 N N . PRO A 1 100 ? 18.636 -10.712 -4.659 1.00 72.88 100 PRO A N 1
ATOM 779 C CA . PRO A 1 100 ? 18.876 -10.297 -6.029 1.00 72.88 100 PRO A CA 1
ATOM 780 C C . PRO A 1 100 ? 18.204 -11.294 -6.982 1.00 72.88 100 PRO A C 1
ATOM 782 O O . PRO A 1 100 ? 18.104 -12.485 -6.658 1.00 72.88 100 PRO A O 1
ATOM 785 N N . PRO A 1 101 ? 17.681 -10.826 -8.129 1.00 75.12 101 PRO A N 1
ATOM 786 C CA . PRO A 1 101 ? 17.098 -11.732 -9.104 1.00 75.12 101 PRO A CA 1
ATOM 787 C C . PRO A 1 101 ? 18.140 -12.794 -9.492 1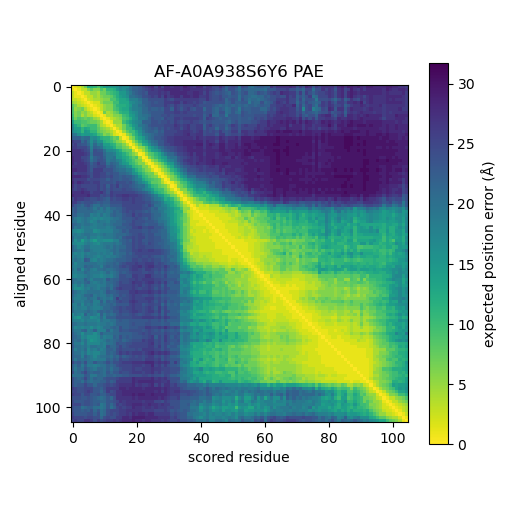.00 75.12 101 PRO A C 1
ATOM 789 O O . PRO A 1 101 ? 19.323 -12.461 -9.604 1.00 75.12 101 PRO A O 1
ATOM 792 N N . PRO A 1 102 ? 17.733 -14.062 -9.684 1.00 77.94 102 PRO A N 1
ATOM 793 C CA . PRO A 1 102 ? 18.654 -15.091 -10.146 1.00 77.94 102 PRO A CA 1
ATOM 794 C C . PRO A 1 102 ? 19.272 -14.674 -11.494 1.00 77.94 102 PRO A C 1
ATOM 796 O O . PRO A 1 102 ? 18.590 -14.006 -12.282 1.00 77.94 102 PRO A O 1
ATOM 799 N N . PRO A 1 103 ? 20.544 -15.033 -11.760 1.00 76.50 103 PRO A N 1
ATOM 800 C CA . PRO A 1 103 ? 21.196 -14.705 -13.022 1.00 76.50 103 PRO A CA 1
ATOM 801 C C . PRO A 1 103 ? 20.401 -15.290 -14.195 1.00 76.50 103 PRO A C 1
ATOM 803 O O . PRO A 1 103 ? 19.841 -16.383 -14.091 1.00 76.50 103 PRO A O 1
ATOM 806 N N . ALA A 1 104 ? 20.320 -14.536 -15.293 1.00 75.12 104 ALA A N 1
ATOM 807 C CA . ALA A 1 104 ? 19.701 -15.016 -16.524 1.0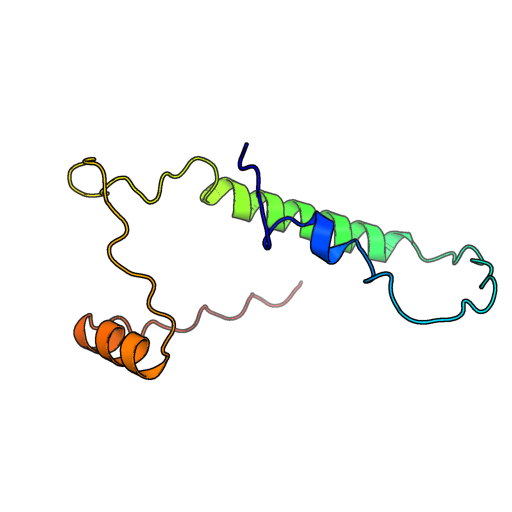0 75.12 104 ALA A CA 1
ATOM 808 C C . ALA A 1 104 ? 20.502 -16.218 -17.056 1.00 75.12 104 ALA A C 1
ATOM 810 O O . ALA A 1 104 ? 21.730 -16.140 -17.116 1.00 75.12 104 ALA A O 1
ATOM 811 N N . ALA A 1 105 ? 19.805 -17.313 -17.369 1.00 61.69 105 ALA A N 1
ATOM 812 C CA . ALA A 1 105 ? 20.369 -18.498 -18.014 1.00 61.69 105 ALA A CA 1
ATOM 813 C C . ALA A 1 105 ? 20.480 -18.299 -19.529 1.00 61.69 105 ALA A C 1
ATOM 815 O O . ALA A 1 105 ? 19.613 -17.576 -20.076 1.00 61.69 105 ALA A O 1
#

pLDDT: mean 72.08, std 20.23, range [33.53, 96.12]

Radius of gyration: 22.06 Å; Cα contacts (8 Å, |Δi|>4): 21; chains: 1; bounding box: 36×47×58 Å

Solvent-accessible surface area (backbone atoms only — not comparable to full-atom values): 7300 Å² total; per-residue (Å²): 134,90,78,69,69,70,93,76,20,70,68,61,78,72,46,78,82,88,80,84,83,83,87,82,81,86,81,82,81,72,87,71,95,70,58,69,67,61,50,50,54,52,49,52,50,52,53,54,50,50,58,54,48,60,76,54,58,91,62,63,88,46,45,38,92,86,77,66,45,84,56,78,90,87,78,85,88,82,54,63,72,60,53,50,52,52,30,51,75,70,71,55,62,83,59,77,73,78,75,76,79,78,81,86,130